Protein AF-A0A931T693-F1 (afdb_monomer_lite)

Sequence (104 aa):
MDPDDDLDLDSTLVRRGRDAETFDQVSAFAKEIEGRSLDKLLLDLPGLAALSEWKFRLASQMFGRRYRQLPAVEKAQLKIFAEEVAASQDAELASKIRALIAER

Secondary structure (DSSP, 8-state):
--TTTTS-TT-HHHHHHHH--SHHHHHHHHHHHHHS-HHHHHHTHHHHHTS-HHHHHHHHHHHHHHHHHS-HHHHHHHHHHHHHHHHTS-HHHHHHHHHHHS--

Structure (mmCIF, N/CA/C/O backbone):
data_AF-A0A931T693-F1
#
_entry.id   AF-A0A931T693-F1
#
loop_
_atom_site.group_PDB
_atom_site.id
_atom_site.type_symbol
_atom_site.label_atom_id
_atom_site.label_alt_id
_atom_site.label_comp_id
_atom_site.label_asym_id
_atom_site.label_entity_id
_atom_site.label_seq_id
_atom_site.pdbx_PDB_ins_code
_atom_site.Cartn_x
_atom_site.Cartn_y
_atom_site.Cartn_z
_atom_site.occupancy
_atom_site.B_iso_or_equiv
_atom_site.auth_seq_id
_atom_site.auth_comp_id
_atom_site.auth_asym_id
_atom_site.auth_atom_id
_atom_site.pdbx_PDB_model_num
ATOM 1 N N . MET A 1 1 ? 5.758 -26.515 -13.788 1.00 43.75 1 MET A N 1
ATOM 2 C CA . MET A 1 1 ? 6.115 -25.530 -12.755 1.00 43.75 1 MET A CA 1
ATOM 3 C C . MET A 1 1 ? 6.641 -24.354 -13.539 1.00 43.75 1 MET A C 1
ATOM 5 O O . MET A 1 1 ? 7.732 -24.467 -14.085 1.00 43.75 1 MET A O 1
ATOM 9 N N . ASP A 1 2 ? 5.774 -23.374 -13.781 1.00 39.69 2 ASP A N 1
ATOM 10 C CA . ASP A 1 2 ? 6.100 -22.191 -14.577 1.00 39.69 2 ASP A CA 1
ATOM 11 C C . ASP A 1 2 ? 6.930 -21.223 -13.718 1.00 39.69 2 ASP A C 1
ATOM 13 O O . ASP A 1 2 ? 6.575 -21.006 -12.561 1.00 39.69 2 ASP A O 1
ATOM 17 N N . PRO A 1 3 ? 8.040 -20.673 -14.237 1.00 46.91 3 PRO A N 1
ATOM 18 C CA . PRO A 1 3 ? 8.939 -19.786 -13.494 1.00 46.91 3 PRO A CA 1
ATOM 19 C C . PRO A 1 3 ? 8.424 -18.339 -13.341 1.00 46.91 3 PRO A C 1
ATOM 21 O O . PRO A 1 3 ? 9.184 -17.478 -12.915 1.00 46.91 3 PRO A O 1
ATOM 24 N N . ASP A 1 4 ? 7.156 -18.067 -13.666 1.00 47.44 4 ASP A N 1
ATOM 25 C CA . ASP A 1 4 ? 6.547 -16.728 -13.591 1.00 47.44 4 ASP A CA 1
ATOM 26 C C . ASP A 1 4 ? 5.646 -16.523 -12.350 1.00 47.44 4 ASP A C 1
ATOM 28 O O . ASP A 1 4 ? 5.030 -15.471 -12.202 1.00 47.44 4 ASP A O 1
ATOM 32 N N . ASP A 1 5 ? 5.590 -17.493 -11.429 1.00 44.75 5 ASP A N 1
ATOM 33 C CA . ASP A 1 5 ? 4.840 -17.399 -10.157 1.00 44.75 5 ASP A CA 1
ATOM 34 C C . ASP A 1 5 ? 5.544 -16.522 -9.089 1.00 44.75 5 ASP A C 1
ATOM 36 O O . ASP A 1 5 ? 5.017 -16.315 -7.996 1.00 44.75 5 ASP A O 1
ATOM 40 N N . ASP A 1 6 ? 6.737 -15.990 -9.379 1.00 42.47 6 ASP A N 1
ATOM 41 C CA . ASP A 1 6 ? 7.628 -15.390 -8.371 1.00 42.47 6 ASP A CA 1
ATOM 42 C C . ASP A 1 6 ? 7.303 -13.937 -7.973 1.00 42.47 6 ASP A C 1
ATOM 44 O O . ASP A 1 6 ? 7.994 -13.352 -7.138 1.00 42.47 6 ASP A O 1
ATOM 48 N N . LEU A 1 7 ? 6.226 -13.341 -8.490 1.00 46.25 7 LEU A N 1
ATOM 49 C CA . LEU A 1 7 ? 5.713 -12.063 -7.994 1.00 46.25 7 LEU A CA 1
ATOM 50 C C . LEU A 1 7 ? 4.187 -12.126 -7.949 1.00 46.25 7 LEU A C 1
ATOM 52 O O . LEU A 1 7 ? 3.531 -12.023 -8.982 1.00 46.25 7 LEU A O 1
ATOM 56 N N . ASP A 1 8 ? 3.626 -12.235 -6.745 1.00 47.47 8 ASP A N 1
ATOM 57 C CA . ASP A 1 8 ? 2.188 -12.284 -6.422 1.00 47.47 8 ASP A CA 1
ATOM 58 C C . ASP A 1 8 ? 1.464 -10.934 -6.712 1.00 47.47 8 ASP A C 1
ATOM 60 O O . ASP A 1 8 ? 0.639 -10.427 -5.951 1.00 47.47 8 ASP A O 1
ATOM 64 N N . LEU A 1 9 ? 1.786 -10.314 -7.853 1.00 51.31 9 LEU A N 1
ATOM 65 C CA . LEU A 1 9 ? 1.137 -9.157 -8.475 1.00 51.31 9 LEU A CA 1
ATOM 66 C C . LEU A 1 9 ? -0.313 -9.459 -8.887 1.00 51.31 9 LEU A C 1
ATOM 68 O O . LEU A 1 9 ? -1.036 -8.542 -9.281 1.00 51.31 9 LEU A O 1
ATOM 72 N N . ASP A 1 10 ? -0.731 -10.725 -8.802 1.00 54.34 10 ASP A N 1
ATOM 73 C CA . ASP A 1 10 ? -2.022 -11.235 -9.265 1.00 54.34 10 ASP A CA 1
ATOM 74 C C . ASP A 1 10 ? -3.009 -11.540 -8.124 1.00 54.34 10 ASP A C 1
ATOM 76 O O . ASP A 1 10 ? -4.023 -12.232 -8.275 1.00 54.34 10 ASP A O 1
ATOM 80 N N . SER A 1 11 ? -2.760 -10.932 -6.965 1.00 71.94 11 SER A N 1
ATOM 81 C CA . SER A 1 11 ? -3.747 -10.782 -5.906 1.00 71.94 11 SER A CA 1
ATOM 82 C C . SER A 1 11 ? -5.105 -10.355 -6.466 1.00 71.94 11 SER A C 1
ATOM 84 O O . SER A 1 11 ? -5.236 -9.404 -7.242 1.00 71.94 11 SER A O 1
ATOM 86 N N . THR A 1 12 ? -6.169 -11.023 -6.006 1.00 80.75 12 THR A N 1
ATOM 87 C CA . THR A 1 12 ? -7.547 -10.718 -6.434 1.00 80.75 12 THR A CA 1
ATOM 88 C C . THR A 1 12 ? -7.910 -9.243 -6.211 1.00 80.75 12 THR A C 1
ATOM 90 O O . THR A 1 12 ? -8.721 -8.702 -6.961 1.00 80.75 12 THR A O 1
ATOM 93 N N . LEU A 1 13 ? -7.287 -8.574 -5.230 1.00 83.12 13 LEU A N 1
ATOM 94 C CA . LEU A 1 13 ? -7.472 -7.139 -5.005 1.00 83.12 13 LEU A CA 1
ATOM 95 C C . LEU A 1 13 ? -6.848 -6.304 -6.124 1.00 83.12 13 LEU A C 1
ATOM 97 O O . LEU A 1 13 ? -7.493 -5.392 -6.635 1.00 83.12 13 LEU A O 1
ATOM 101 N N . VAL A 1 14 ? -5.610 -6.617 -6.508 1.00 83.06 14 VAL A N 1
ATOM 102 C CA . VAL A 1 14 ? -4.879 -5.904 -7.563 1.00 83.06 14 VAL A CA 1
ATOM 103 C C . VAL A 1 14 ? -5.598 -6.071 -8.897 1.00 83.06 14 VAL A C 1
ATOM 105 O O . VAL A 1 14 ? -5.826 -5.079 -9.588 1.00 83.06 14 VAL A O 1
ATOM 108 N N . ARG A 1 15 ? -6.048 -7.292 -9.214 1.00 82.75 15 ARG A N 1
ATOM 109 C CA . ARG A 1 15 ? -6.838 -7.572 -10.421 1.00 82.75 15 ARG A CA 1
ATOM 110 C C . ARG A 1 15 ? -8.148 -6.780 -10.445 1.00 82.75 15 ARG A C 1
ATOM 112 O O . ARG A 1 15 ? -8.411 -6.063 -11.403 1.00 82.75 15 ARG A O 1
ATOM 119 N N . ARG A 1 16 ? -8.923 -6.798 -9.353 1.00 82.69 16 ARG A N 1
ATOM 120 C CA . ARG A 1 16 ? -10.155 -5.990 -9.236 1.00 82.69 16 ARG A CA 1
ATOM 121 C C . ARG A 1 16 ? -9.888 -4.493 -9.354 1.00 82.69 16 ARG A C 1
ATOM 123 O O . ARG A 1 16 ? -10.652 -3.789 -10.003 1.00 82.69 16 ARG A O 1
ATOM 130 N N . GLY A 1 17 ? -8.803 -4.010 -8.751 1.00 82.88 17 GLY A N 1
ATOM 131 C CA . GLY A 1 17 ? -8.363 -2.628 -8.891 1.00 82.88 17 GLY A CA 1
ATOM 132 C C . GLY A 1 17 ? -8.059 -2.288 -10.346 1.00 82.88 17 GLY A C 1
ATOM 133 O O . GLY A 1 17 ? -8.574 -1.300 -10.863 1.00 82.88 17 GLY A O 1
ATOM 134 N N . ARG A 1 18 ? -7.281 -3.124 -11.038 1.00 86.25 18 ARG A N 1
ATOM 135 C CA . ARG A 1 18 ? -6.925 -2.952 -12.453 1.00 86.25 18 ARG A CA 1
ATOM 136 C C . ARG A 1 18 ? -8.164 -2.891 -13.351 1.00 86.25 18 ARG A C 1
ATOM 138 O O . ARG A 1 18 ? -8.274 -1.931 -14.112 1.00 86.25 18 ARG A O 1
ATOM 145 N N . ASP A 1 19 ? -9.119 -3.795 -13.153 1.00 86.69 19 ASP A N 1
ATOM 146 C CA . ASP A 1 19 ? -10.308 -3.959 -14.006 1.00 86.69 19 ASP A CA 1
ATOM 147 C C . ASP A 1 19 ? -11.484 -3.032 -13.634 1.00 86.69 19 ASP A C 1
ATOM 149 O O . ASP A 1 19 ? -12.503 -2.998 -14.320 1.00 86.69 19 ASP A O 1
ATOM 153 N N . ALA A 1 20 ? -11.387 -2.274 -12.535 1.00 86.44 20 ALA A N 1
ATOM 154 C CA . ALA A 1 20 ? -12.446 -1.353 -12.123 1.00 86.44 20 ALA A CA 1
ATOM 155 C C . ALA A 1 20 ? -12.552 -0.145 -13.073 1.00 86.44 20 ALA A C 1
ATOM 157 O O . ALA A 1 20 ? -11.691 0.739 -13.060 1.00 86.44 20 ALA A O 1
ATOM 158 N N . GLU A 1 21 ? -13.623 -0.074 -13.857 1.00 87.88 21 GLU A N 1
ATOM 159 C CA . GLU A 1 21 ? -13.884 1.015 -14.815 1.00 87.88 21 GLU A CA 1
ATOM 160 C C . GLU A 1 21 ? -15.080 1.882 -14.406 1.00 87.88 21 GLU A C 1
ATOM 162 O O . GLU A 1 21 ? -15.163 3.058 -14.755 1.00 87.88 21 GLU A O 1
ATOM 167 N N . THR A 1 22 ? -15.997 1.315 -13.625 1.00 89.56 22 THR A N 1
ATOM 168 C CA . THR A 1 22 ? -17.213 1.987 -13.159 1.00 89.56 22 THR A CA 1
ATOM 169 C C . THR A 1 22 ? -17.076 2.473 -11.721 1.00 89.56 22 THR A C 1
ATOM 171 O O . THR A 1 22 ? -16.316 1.921 -10.923 1.00 89.56 22 THR A O 1
ATOM 174 N N . PHE A 1 23 ? -17.867 3.483 -11.356 1.00 84.62 23 PHE A N 1
ATOM 175 C CA . PHE A 1 23 ? -17.898 4.016 -9.992 1.00 84.62 23 PHE A CA 1
ATOM 176 C C . PHE A 1 23 ? -18.146 2.928 -8.932 1.00 84.62 23 PHE A C 1
ATOM 178 O O . PHE A 1 23 ? -17.457 2.892 -7.913 1.00 84.62 23 PHE A O 1
ATOM 185 N N . ASP A 1 24 ? -19.072 2.003 -9.191 1.00 87.44 24 ASP A N 1
ATOM 186 C CA . ASP A 1 24 ? -19.407 0.932 -8.248 1.00 87.44 24 ASP A CA 1
ATOM 187 C C . ASP A 1 24 ? -18.244 -0.048 -8.052 1.00 87.44 24 ASP A C 1
ATOM 189 O O . ASP A 1 24 ? -17.941 -0.433 -6.921 1.00 87.44 24 ASP A O 1
ATOM 193 N N . GLN A 1 25 ? -17.531 -0.400 -9.128 1.00 86.25 25 GLN A N 1
ATOM 194 C CA . GLN A 1 25 ? -16.341 -1.257 -9.052 1.00 86.25 25 GLN A CA 1
ATOM 195 C C . GLN A 1 25 ? -15.207 -0.582 -8.273 1.00 86.25 25 GLN A C 1
ATOM 197 O O . GLN A 1 25 ? -14.523 -1.225 -7.479 1.00 86.25 25 GLN A O 1
ATOM 202 N N . VAL A 1 26 ? -15.037 0.728 -8.448 1.00 84.94 26 VAL A N 1
ATOM 203 C CA . VAL A 1 26 ? -14.051 1.518 -7.700 1.00 84.94 26 VAL A CA 1
ATOM 204 C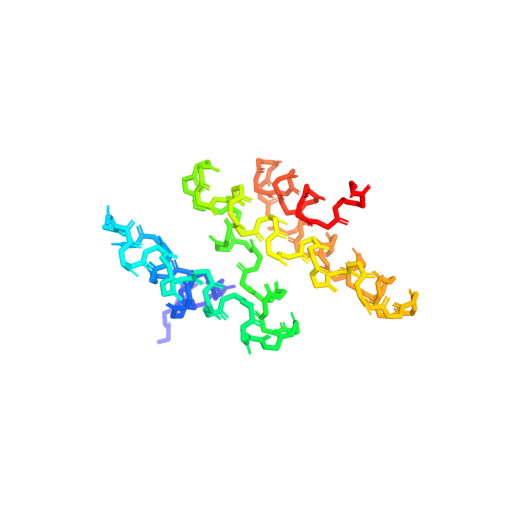 C . VAL A 1 26 ? -14.409 1.601 -6.223 1.00 84.94 26 VAL A C 1
ATOM 206 O O . VAL A 1 26 ? -13.539 1.455 -5.365 1.00 84.94 26 VAL A O 1
ATOM 209 N N . SER A 1 27 ? -15.689 1.809 -5.912 1.00 85.81 27 SER A N 1
ATOM 210 C CA . SER A 1 27 ? -16.177 1.816 -4.534 1.00 85.81 27 SER A CA 1
ATOM 211 C C . SER A 1 27 ? -15.967 0.455 -3.865 1.00 85.81 27 SER A C 1
ATOM 213 O O . SER A 1 27 ? -15.523 0.394 -2.717 1.00 85.81 27 SER A O 1
ATOM 215 N N . ALA A 1 28 ? -16.224 -0.641 -4.585 1.00 87.12 28 ALA A N 1
ATOM 216 C CA . ALA A 1 28 ? -15.958 -1.994 -4.106 1.00 87.12 28 ALA A CA 1
ATOM 217 C C . ALA A 1 28 ? -14.460 -2.219 -3.846 1.00 87.12 28 ALA A C 1
ATOM 219 O O . ALA A 1 28 ? -14.095 -2.681 -2.767 1.00 87.12 28 ALA A O 1
ATOM 220 N N . PHE A 1 29 ? -13.591 -1.803 -4.771 1.00 87.06 29 PHE A N 1
ATOM 221 C CA . PHE A 1 29 ? -12.140 -1.861 -4.595 1.00 87.06 29 PHE A CA 1
ATOM 222 C C . PHE A 1 29 ? -11.668 -1.086 -3.353 1.00 87.06 29 PHE A C 1
ATOM 224 O O . PHE A 1 29 ? -10.905 -1.617 -2.547 1.00 87.06 29 PHE A O 1
ATOM 231 N N . ALA A 1 30 ? -12.168 0.136 -3.140 1.00 86.25 30 ALA A N 1
ATOM 232 C CA . ALA A 1 30 ? -11.839 0.923 -1.950 1.00 86.25 30 ALA A CA 1
ATOM 233 C C . ALA A 1 30 ? -12.260 0.215 -0.652 1.00 86.25 30 ALA A C 1
ATOM 235 O O . ALA A 1 30 ? -11.468 0.121 0.285 1.00 86.25 30 ALA A O 1
ATOM 236 N N . LYS A 1 31 ? -13.479 -0.341 -0.614 1.00 86.56 31 LYS A N 1
ATOM 237 C CA . LYS A 1 31 ? -13.978 -1.112 0.536 1.00 86.56 31 LYS A CA 1
ATOM 238 C C . LYS A 1 31 ? -13.137 -2.358 0.803 1.00 86.56 31 LYS A C 1
ATOM 240 O O . LYS A 1 31 ? -12.910 -2.707 1.958 1.00 86.56 31 LYS A O 1
ATOM 245 N N . GLU A 1 32 ? -12.653 -3.022 -0.242 1.00 87.19 32 GLU A N 1
ATOM 246 C CA . GLU A 1 32 ? -11.764 -4.174 -0.090 1.00 87.19 32 GLU A CA 1
ATOM 247 C C . GLU A 1 32 ? -10.402 -3.783 0.488 1.00 87.19 32 GLU A C 1
ATOM 249 O O . GLU A 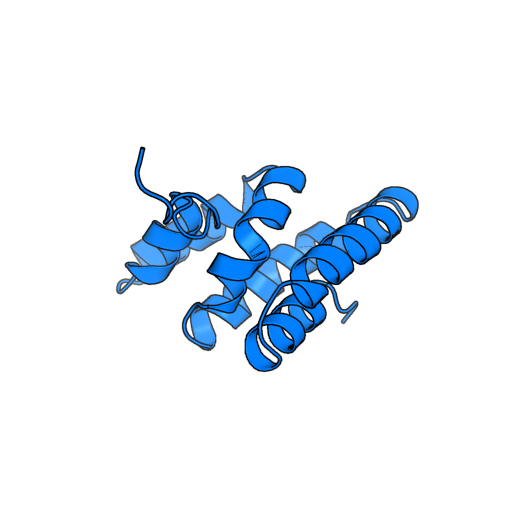1 32 ? -9.905 -4.487 1.366 1.00 87.19 32 GLU A O 1
ATOM 254 N N . ILE A 1 33 ? -9.828 -2.644 0.081 1.00 85.56 33 ILE A N 1
ATOM 255 C CA . ILE A 1 33 ? -8.610 -2.106 0.711 1.00 85.56 33 ILE A CA 1
ATOM 256 C C . ILE A 1 33 ? -8.859 -1.800 2.193 1.00 85.56 33 ILE A C 1
ATOM 258 O O . ILE A 1 33 ? -8.027 -2.125 3.042 1.00 85.56 33 ILE A O 1
ATOM 262 N N . GLU A 1 34 ? -9.998 -1.191 2.530 1.00 84.12 34 GLU A N 1
ATOM 263 C CA . GLU A 1 34 ? -10.347 -0.869 3.919 1.00 84.12 34 GLU A CA 1
ATOM 264 C C . GLU A 1 34 ? -10.597 -2.117 4.781 1.00 84.12 34 GLU A C 1
ATOM 266 O O . GLU A 1 34 ? -10.280 -2.108 5.970 1.00 84.12 34 GLU A O 1
ATOM 271 N N . GLY A 1 35 ? -11.125 -3.197 4.198 1.00 84.06 35 GLY A N 1
ATOM 272 C CA . GLY A 1 35 ? -11.437 -4.442 4.907 1.00 84.06 35 GLY A CA 1
ATOM 273 C C . GLY A 1 35 ? -10.294 -5.462 4.975 1.00 84.06 35 GLY A C 1
ATOM 274 O O . GLY A 1 35 ? -10.333 -6.368 5.807 1.00 84.06 35 GLY A O 1
ATOM 275 N N . ARG A 1 36 ? -9.270 -5.351 4.118 1.00 84.12 36 ARG A N 1
ATOM 276 C CA . ARG A 1 36 ? -8.156 -6.318 4.053 1.00 84.12 36 ARG A CA 1
ATOM 277 C C . ARG A 1 36 ? -7.279 -6.254 5.314 1.00 84.12 36 ARG A C 1
ATOM 279 O O . ARG A 1 36 ? -7.200 -5.214 5.955 1.00 84.12 36 ARG A O 1
ATOM 286 N N . SER A 1 37 ? -6.622 -7.337 5.729 1.00 83.94 37 SER A N 1
ATOM 287 C CA . SER A 1 37 ? -5.610 -7.224 6.793 1.00 83.94 37 SER A CA 1
ATOM 288 C C . SER A 1 37 ? -4.396 -6.464 6.269 1.00 83.94 37 SER A C 1
ATOM 290 O O . SER A 1 37 ? -4.101 -6.492 5.074 1.00 83.94 37 SER A O 1
ATOM 292 N N . LEU A 1 38 ? -3.696 -5.771 7.158 1.00 79.06 38 LEU A N 1
ATOM 293 C CA . LEU A 1 38 ? -2.591 -4.923 6.746 1.00 79.06 38 LEU A CA 1
ATOM 294 C C . LEU A 1 38 ? -1.438 -5.736 6.133 1.00 79.06 38 LEU A C 1
ATOM 296 O O . LEU A 1 38 ? -0.914 -5.344 5.099 1.00 79.06 38 LEU A O 1
ATOM 300 N N . ASP A 1 39 ? -1.148 -6.918 6.684 1.00 78.50 39 ASP A N 1
ATOM 301 C CA . ASP A 1 39 ? -0.132 -7.843 6.157 1.00 78.50 39 ASP A CA 1
ATOM 302 C C . ASP A 1 39 ? -0.419 -8.264 4.712 1.00 78.50 39 ASP A C 1
ATOM 304 O O . ASP A 1 39 ? 0.478 -8.323 3.879 1.00 78.50 39 ASP A O 1
ATOM 308 N N . LYS A 1 40 ? -1.691 -8.514 4.375 1.00 83.06 40 LYS A N 1
ATOM 309 C CA . LYS A 1 40 ? -2.080 -8.849 2.998 1.00 83.06 40 LYS A CA 1
ATOM 310 C C . LYS A 1 40 ? -1.940 -7.644 2.078 1.00 83.06 40 LYS A C 1
ATOM 312 O O . LYS A 1 40 ? -1.497 -7.790 0.950 1.00 83.06 40 LYS A O 1
ATOM 317 N N . LEU A 1 41 ? -2.287 -6.458 2.574 1.00 82.12 41 LEU A N 1
ATOM 318 C CA . LEU A 1 41 ? -2.163 -5.214 1.818 1.00 82.12 41 LEU A CA 1
ATOM 319 C C . LEU A 1 41 ? -0.697 -4.871 1.511 1.00 82.12 41 LEU A C 1
ATO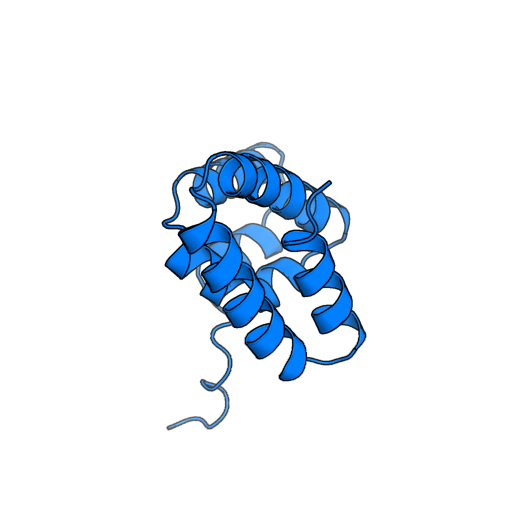M 321 O O . LEU A 1 41 ? -0.416 -4.286 0.470 1.00 82.12 41 LEU A O 1
ATOM 325 N N . LEU A 1 42 ? 0.226 -5.250 2.400 1.00 82.19 42 LEU A N 1
ATOM 326 C CA . LEU A 1 42 ? 1.662 -5.136 2.167 1.00 82.19 42 LEU A CA 1
ATOM 327 C C . LEU A 1 42 ? 2.148 -6.029 1.024 1.00 82.19 42 LEU A C 1
ATOM 329 O O . LEU A 1 42 ? 2.931 -5.575 0.195 1.00 82.19 42 LEU A O 1
ATOM 333 N N . LEU A 1 43 ? 1.676 -7.277 0.972 1.00 84.56 43 LEU A N 1
ATOM 334 C CA . LEU A 1 43 ? 1.988 -8.196 -0.128 1.00 84.56 43 LEU A CA 1
ATOM 335 C C . LEU A 1 43 ? 1.473 -7.650 -1.468 1.00 84.56 43 LEU A C 1
ATOM 337 O O . LEU A 1 43 ? 2.121 -7.805 -2.496 1.00 84.56 43 LEU A O 1
ATOM 341 N N . ASP A 1 44 ? 0.352 -6.926 -1.442 1.00 86.75 44 ASP A N 1
ATOM 342 C CA . ASP A 1 44 ? -0.231 -6.295 -2.626 1.00 86.75 44 ASP A CA 1
ATOM 343 C C . ASP A 1 44 ? 0.473 -4.994 -3.058 1.00 86.75 44 ASP A C 1
ATOM 345 O O . ASP A 1 44 ? 0.113 -4.442 -4.102 1.00 86.75 44 ASP A O 1
ATOM 349 N N . LEU A 1 45 ? 1.432 -4.456 -2.285 1.00 85.62 45 LEU A N 1
ATOM 350 C CA . LEU A 1 45 ? 2.036 -3.136 -2.541 1.00 85.62 45 LEU A CA 1
ATOM 351 C C . LEU A 1 45 ? 2.581 -2.972 -3.966 1.00 85.62 45 LEU A C 1
ATOM 353 O O . LEU A 1 45 ? 2.273 -1.941 -4.572 1.00 85.62 45 LEU A O 1
ATOM 357 N N . PRO A 1 46 ? 3.325 -3.939 -4.542 1.00 87.50 46 PRO A N 1
ATOM 358 C CA . PRO A 1 46 ? 3.801 -3.828 -5.919 1.00 87.50 46 PRO A CA 1
ATOM 359 C C . PRO A 1 46 ? 2.647 -3.721 -6.921 1.00 87.50 46 PRO A C 1
ATOM 361 O O . PRO A 1 46 ? 2.652 -2.866 -7.806 1.00 87.50 46 PRO A O 1
ATOM 364 N N . GLY A 1 47 ? 1.598 -4.521 -6.723 1.00 86.44 47 GLY A N 1
ATOM 365 C CA . GLY A 1 47 ? 0.417 -4.507 -7.576 1.00 86.44 47 GLY A CA 1
ATOM 366 C C . GLY A 1 47 ? -0.383 -3.210 -7.458 1.00 86.44 47 GLY A C 1
ATOM 367 O O . GLY A 1 47 ? -0.821 -2.662 -8.469 1.00 86.44 47 GLY A O 1
ATOM 368 N N . LEU A 1 48 ? -0.523 -2.669 -6.244 1.00 86.50 48 LEU A N 1
ATOM 369 C CA . LEU A 1 48 ? -1.160 -1.373 -5.997 1.00 86.50 48 LEU A CA 1
ATOM 370 C C . LEU A 1 48 ? -0.353 -0.218 -6.607 1.00 86.50 48 LEU A C 1
ATOM 372 O O . LEU A 1 48 ? -0.942 0.702 -7.177 1.00 86.50 48 LEU A O 1
ATOM 376 N N . ALA A 1 49 ? 0.979 -0.275 -6.526 1.00 87.06 49 ALA A N 1
ATOM 377 C CA . ALA A 1 49 ? 1.891 0.694 -7.132 1.00 87.06 49 ALA A CA 1
ATOM 378 C C . ALA A 1 49 ? 1.853 0.672 -8.671 1.00 87.06 49 ALA A C 1
ATOM 380 O O . ALA A 1 49 ? 2.051 1.710 -9.305 1.00 87.06 49 ALA A O 1
ATOM 381 N N . ALA A 1 50 ? 1.544 -0.477 -9.272 1.00 87.88 50 ALA A N 1
ATOM 382 C CA . ALA A 1 50 ? 1.397 -0.634 -10.718 1.00 87.88 50 ALA A CA 1
ATOM 383 C C . ALA A 1 50 ? 0.038 -0.152 -11.269 1.00 87.88 50 ALA A C 1
ATOM 385 O O . ALA A 1 50 ? -0.160 -0.124 -12.485 1.00 87.88 50 ALA A O 1
ATOM 386 N N . LEU A 1 51 ? -0.921 0.224 -10.413 1.00 87.06 51 LEU A N 1
ATOM 387 C CA . LEU A 1 51 ? -2.219 0.733 -10.863 1.00 87.06 51 LEU A CA 1
ATOM 388 C C . LEU A 1 51 ? -2.097 2.109 -11.539 1.00 87.06 51 LEU A C 1
ATOM 390 O O . LEU A 1 51 ? -1.176 2.885 -11.285 1.00 87.06 51 LEU A O 1
ATOM 394 N N . SER A 1 52 ? -3.096 2.454 -12.360 1.00 86.88 52 SER A N 1
ATOM 395 C CA . SER A 1 52 ? -3.227 3.803 -12.931 1.00 86.88 52 SER A CA 1
ATOM 396 C C . SER A 1 52 ? -3.215 4.875 -11.835 1.00 86.88 52 SER A C 1
ATOM 398 O O . SER A 1 52 ? -3.763 4.651 -10.753 1.00 86.88 52 SER A O 1
ATOM 400 N N . GLU A 1 53 ? -2.693 6.064 -12.136 1.00 84.56 53 GLU A N 1
ATOM 401 C CA . GLU A 1 53 ? -2.398 7.105 -11.142 1.00 84.56 53 GLU A CA 1
ATOM 402 C C . GLU A 1 53 ? -3.558 7.427 -10.184 1.00 84.56 53 GLU A C 1
ATOM 404 O O . GLU A 1 53 ? -3.362 7.531 -8.973 1.00 84.56 53 GLU A O 1
ATOM 409 N N . TRP A 1 54 ? -4.786 7.557 -10.685 1.00 86.00 54 TRP A N 1
ATOM 410 C CA . TRP A 1 54 ? -5.930 7.890 -9.833 1.00 86.00 54 TRP A CA 1
ATOM 411 C C . TRP A 1 54 ? -6.318 6.742 -8.880 1.00 86.00 54 TRP A C 1
ATOM 413 O O . TRP A 1 54 ? -6.647 6.998 -7.721 1.00 86.00 54 TRP A O 1
ATOM 423 N N . LYS A 1 55 ? -6.213 5.481 -9.323 1.00 85.50 55 LYS A N 1
ATOM 424 C CA . LYS A 1 55 ? -6.440 4.284 -8.488 1.00 85.50 55 LYS A CA 1
ATOM 425 C C . LYS A 1 55 ? -5.340 4.128 -7.445 1.00 85.50 55 LYS A C 1
ATOM 427 O O . LYS A 1 55 ? -5.626 3.825 -6.290 1.00 85.50 55 LYS A O 1
ATOM 432 N N . PHE A 1 56 ? -4.098 4.412 -7.833 1.00 87.38 56 PHE A N 1
ATOM 433 C CA . PHE A 1 56 ? -2.968 4.472 -6.914 1.00 87.38 56 PHE A CA 1
ATOM 434 C C . PHE A 1 56 ? -3.180 5.536 -5.825 1.00 87.38 56 PHE A C 1
ATOM 436 O O . PHE A 1 56 ? -2.975 5.263 -4.642 1.00 87.38 56 PHE A O 1
ATOM 443 N N . ARG A 1 57 ? -3.661 6.735 -6.185 1.00 87.56 57 ARG A N 1
ATOM 444 C CA . ARG A 1 57 ? -4.002 7.786 -5.207 1.00 87.56 57 ARG A CA 1
ATOM 445 C C . ARG A 1 57 ? -5.103 7.341 -4.244 1.00 87.56 57 ARG A C 1
ATOM 447 O O . ARG A 1 57 ? -4.992 7.604 -3.049 1.00 87.56 57 ARG A O 1
ATOM 454 N N . LEU A 1 58 ? -6.131 6.652 -4.737 1.00 87.19 58 LEU A N 1
ATOM 455 C CA . LEU A 1 58 ? -7.187 6.088 -3.894 1.00 87.19 58 LEU A CA 1
ATOM 456 C C . LEU A 1 58 ? -6.620 5.055 -2.908 1.00 87.19 58 LEU A C 1
ATOM 458 O O . LEU A 1 58 ? -6.857 5.165 -1.705 1.00 87.19 58 LEU A O 1
ATOM 462 N N . ALA A 1 59 ? -5.805 4.113 -3.392 1.00 86.81 59 ALA A N 1
ATOM 463 C CA . ALA A 1 59 ? -5.126 3.136 -2.545 1.00 86.81 59 ALA A CA 1
ATOM 464 C C . ALA A 1 59 ? -4.220 3.811 -1.502 1.00 86.81 59 ALA A C 1
ATOM 466 O O . ALA A 1 59 ? -4.254 3.439 -0.332 1.00 86.81 59 ALA A O 1
ATOM 467 N N . SER A 1 60 ? -3.502 4.870 -1.891 1.00 87.31 60 SER A N 1
ATOM 468 C CA . SER A 1 60 ? -2.658 5.671 -0.995 1.00 87.31 60 SER A CA 1
ATOM 469 C C . SER A 1 60 ? -3.459 6.339 0.118 1.00 87.31 60 SER A C 1
ATOM 471 O O . SER A 1 60 ? -3.040 6.337 1.273 1.00 87.31 60 SER A O 1
ATOM 473 N N . GLN A 1 61 ? -4.625 6.906 -0.200 1.00 87.62 61 GLN A N 1
ATOM 474 C CA . GLN A 1 61 ? -5.488 7.538 0.799 1.00 87.62 61 GLN A CA 1
ATOM 475 C C . GLN A 1 61 ? -6.018 6.521 1.812 1.00 87.62 61 GLN A C 1
ATOM 477 O O . GLN A 1 61 ? -5.999 6.787 3.016 1.00 87.62 61 GLN A O 1
ATOM 482 N N . MET A 1 62 ? -6.465 5.358 1.336 1.00 86.56 62 MET A N 1
ATOM 483 C CA . MET A 1 62 ? -6.978 4.298 2.204 1.00 86.56 62 MET A CA 1
ATOM 484 C C . MET A 1 62 ? -5.863 3.704 3.069 1.00 86.56 62 MET A C 1
ATOM 486 O O . MET A 1 62 ? -6.027 3.591 4.285 1.00 86.56 62 MET A O 1
ATOM 490 N N . PHE A 1 63 ? -4.701 3.412 2.475 1.00 85.75 63 PHE A N 1
ATOM 491 C CA . PHE A 1 63 ? -3.526 2.935 3.201 1.00 85.75 63 PHE A CA 1
ATOM 492 C C . PHE A 1 63 ? -3.094 3.948 4.262 1.00 85.75 63 PHE A C 1
ATOM 494 O O . PHE A 1 63 ? -2.986 3.596 5.432 1.00 85.75 63 PHE A O 1
ATOM 501 N N . GLY A 1 64 ? -2.940 5.222 3.894 1.00 86.06 64 GLY A N 1
ATOM 502 C CA . GLY A 1 64 ? -2.541 6.284 4.816 1.00 86.06 64 GLY A CA 1
ATOM 503 C C . GLY A 1 64 ? -3.511 6.449 5.989 1.00 86.06 64 GLY A C 1
ATOM 504 O O . GLY A 1 64 ? -3.081 6.604 7.132 1.00 86.06 64 GLY A O 1
ATOM 505 N N . ARG A 1 65 ? -4.826 6.348 5.747 1.00 86.38 65 ARG A N 1
ATOM 506 C CA . ARG A 1 65 ? -5.842 6.383 6.812 1.00 86.38 65 ARG A CA 1
ATOM 507 C C . ARG A 1 65 ? -5.632 5.265 7.831 1.00 86.38 65 ARG A C 1
ATOM 509 O O . ARG A 1 65 ? -5.692 5.531 9.029 1.00 86.38 65 ARG A O 1
ATOM 516 N N . ARG A 1 66 ? -5.369 4.045 7.361 1.00 84.31 66 ARG A N 1
ATOM 517 C CA . ARG A 1 66 ? -5.138 2.882 8.226 1.00 84.31 66 ARG A CA 1
ATOM 518 C C . ARG A 1 66 ? -3.794 2.963 8.920 1.00 84.31 66 ARG A C 1
ATOM 520 O O . ARG A 1 66 ? -3.742 2.828 10.133 1.00 84.31 66 ARG A O 1
ATOM 527 N N . TYR A 1 67 ? -2.742 3.294 8.180 1.00 84.19 67 TYR A N 1
ATOM 528 C CA . TYR A 1 67 ? -1.389 3.458 8.693 1.00 84.19 67 TYR A CA 1
ATOM 529 C C . TYR A 1 67 ? -1.333 4.451 9.860 1.00 84.19 67 TYR A C 1
ATOM 531 O O . TYR A 1 67 ? -0.702 4.176 10.877 1.00 84.19 67 TYR A O 1
ATOM 539 N N . ARG A 1 68 ? -2.056 5.579 9.782 1.00 85.06 68 ARG A N 1
ATOM 540 C CA . ARG A 1 68 ? -2.132 6.561 10.882 1.00 85.06 68 ARG A CA 1
ATOM 541 C C . ARG A 1 68 ? -2.748 6.008 12.170 1.00 85.06 68 ARG A C 1
ATOM 543 O O . ARG A 1 68 ? -2.418 6.524 13.233 1.00 85.06 68 ARG A O 1
ATOM 550 N N . GLN A 1 69 ? -3.617 5.003 12.082 1.00 87.44 69 GLN A N 1
ATOM 551 C CA . GLN A 1 69 ? -4.283 4.384 13.234 1.00 87.44 69 GLN A CA 1
ATOM 552 C C . GLN A 1 69 ? -3.429 3.304 13.911 1.00 87.44 69 GLN A C 1
ATOM 554 O O . GLN A 1 69 ? -3.791 2.839 14.989 1.00 87.44 69 GLN A O 1
ATOM 559 N N . LEU A 1 70 ? -2.308 2.910 13.302 1.00 85.44 70 LEU A N 1
ATOM 560 C CA . LEU A 1 70 ? -1.462 1.845 13.824 1.00 85.44 70 LEU A CA 1
ATOM 561 C C . LEU A 1 70 ? -0.540 2.334 14.950 1.00 85.44 70 LEU A C 1
ATOM 563 O O . LEU A 1 70 ? -0.059 3.476 14.912 1.00 85.44 70 LEU A O 1
ATOM 567 N N . PRO A 1 71 ? -0.218 1.457 15.915 1.00 89.44 71 PRO A N 1
ATOM 568 C CA . PRO A 1 71 ? 0.835 1.692 16.891 1.00 89.44 71 PRO A CA 1
ATOM 569 C C . PRO A 1 71 ? 2.193 1.976 16.237 1.00 89.44 71 PRO A C 1
ATOM 571 O O . PRO A 1 71 ? 2.502 1.502 15.145 1.00 89.44 71 PRO A O 1
ATOM 574 N N . ALA A 1 72 ? 3.057 2.707 16.947 1.00 87.44 72 ALA A N 1
ATOM 575 C CA . ALA A 1 72 ? 4.384 3.079 16.449 1.00 87.44 72 ALA A CA 1
ATOM 576 C C . ALA A 1 72 ? 5.266 1.869 16.080 1.00 87.44 72 ALA A C 1
ATOM 578 O O . ALA A 1 72 ? 6.029 1.941 15.119 1.00 87.44 72 ALA A O 1
ATOM 579 N N . VAL A 1 73 ? 5.144 0.759 16.817 1.00 88.56 73 VAL A N 1
ATOM 580 C CA . VAL A 1 73 ? 5.896 -0.479 16.551 1.00 88.56 73 VAL A CA 1
ATOM 581 C C . VAL A 1 73 ? 5.476 -1.096 15.217 1.00 88.56 73 VAL A C 1
ATOM 583 O O . VAL A 1 73 ? 6.332 -1.399 14.390 1.00 88.56 73 VAL A O 1
ATOM 586 N N . GLU A 1 74 ? 4.171 -1.205 14.972 1.00 85.94 74 GLU A N 1
ATOM 587 C CA . GLU A 1 74 ? 3.636 -1.735 13.714 1.00 85.94 74 GLU A CA 1
ATOM 588 C C . GLU A 1 74 ? 4.014 -0.826 12.540 1.00 85.94 74 GLU A C 1
ATOM 590 O O . GLU A 1 74 ? 4.533 -1.295 11.533 1.00 85.94 74 GLU A O 1
ATOM 595 N N . LYS A 1 75 ? 3.879 0.498 12.697 1.00 87.69 75 LYS A N 1
ATOM 596 C CA . LYS A 1 75 ? 4.346 1.488 11.710 1.00 87.69 75 LYS A CA 1
ATOM 597 C C . LYS A 1 75 ? 5.809 1.279 11.302 1.00 87.69 75 LYS A C 1
ATOM 599 O O . LYS A 1 75 ? 6.136 1.353 10.118 1.00 87.69 75 LYS A O 1
ATOM 604 N N . ALA A 1 76 ? 6.692 1.034 12.270 1.00 88.50 76 ALA A N 1
ATOM 605 C CA . ALA A 1 76 ? 8.109 0.805 12.008 1.00 88.50 76 ALA A CA 1
ATOM 606 C C . ALA A 1 76 ? 8.347 -0.501 11.236 1.00 88.50 76 ALA A C 1
ATOM 608 O O . ALA A 1 76 ? 9.082 -0.494 10.250 1.00 88.50 76 ALA A O 1
ATOM 609 N N . GLN A 1 77 ? 7.685 -1.592 11.631 1.00 87.56 77 GLN A N 1
ATOM 610 C CA . GLN A 1 77 ? 7.765 -2.879 10.928 1.00 87.56 77 GLN A CA 1
ATOM 611 C C . GLN A 1 77 ? 7.293 -2.763 9.475 1.00 87.56 77 GLN A C 1
ATOM 613 O O . GLN A 1 77 ? 7.938 -3.276 8.566 1.00 87.56 77 GLN A O 1
ATOM 618 N N . LEU A 1 78 ? 6.219 -2.012 9.242 1.00 85.69 78 LEU A N 1
ATOM 619 C CA . LEU A 1 78 ? 5.672 -1.792 7.905 1.00 85.69 78 LEU A CA 1
ATOM 620 C C . LEU A 1 78 ? 6.594 -0.985 7.012 1.00 85.69 78 LEU A C 1
ATOM 622 O O . LEU A 1 78 ? 6.716 -1.290 5.830 1.00 85.69 78 LEU A O 1
ATOM 626 N N . LYS A 1 79 ? 7.241 0.039 7.575 1.00 88.12 79 LYS A N 1
ATOM 627 C CA . LYS A 1 79 ? 8.244 0.824 6.855 1.00 88.12 79 LYS A CA 1
ATOM 628 C C . LYS A 1 79 ? 9.413 -0.051 6.410 1.00 88.12 79 LYS A C 1
ATOM 630 O O . LYS A 1 79 ? 9.847 0.089 5.276 1.00 88.12 79 LYS A O 1
ATOM 635 N N . ILE A 1 80 ? 9.882 -0.955 7.274 1.00 90.19 80 ILE A N 1
ATOM 636 C CA . ILE A 1 80 ? 10.959 -1.898 6.939 1.00 90.19 80 ILE A CA 1
ATOM 637 C C . ILE A 1 80 ? 10.511 -2.824 5.806 1.00 90.19 80 ILE A C 1
ATOM 639 O O . ILE A 1 80 ? 11.161 -2.860 4.769 1.00 90.19 80 ILE A O 1
ATOM 643 N N . PHE A 1 81 ? 9.365 -3.493 5.962 1.00 87.50 81 PHE A N 1
ATOM 644 C CA . PHE A 1 81 ? 8.866 -4.430 4.955 1.00 87.50 81 PHE A CA 1
ATOM 645 C C . PHE A 1 81 ? 8.626 -3.755 3.599 1.00 87.50 81 PHE A C 1
ATOM 647 O O . PHE A 1 81 ? 9.045 -4.252 2.561 1.00 87.50 81 PHE A O 1
ATOM 654 N N . ALA A 1 82 ? 7.976 -2.593 3.584 1.00 87.25 82 ALA A N 1
ATOM 655 C CA . ALA A 1 82 ? 7.722 -1.872 2.343 1.00 87.25 82 ALA A CA 1
ATOM 656 C C . ALA A 1 82 ? 9.011 -1.366 1.677 1.00 87.25 82 ALA A C 1
ATOM 658 O O . ALA A 1 82 ? 9.046 -1.278 0.453 1.00 87.25 82 ALA A O 1
ATOM 659 N N . GLU A 1 83 ? 10.064 -1.059 2.442 1.00 90.56 83 GLU A N 1
ATOM 660 C CA . GLU A 1 83 ? 11.377 -0.725 1.880 1.00 90.56 83 GLU A CA 1
ATOM 661 C C . GLU A 1 83 ? 12.068 -1.960 1.286 1.00 90.56 83 GLU A C 1
ATOM 663 O O . GLU A 1 83 ? 12.621 -1.868 0.194 1.00 90.56 83 GLU A O 1
ATOM 668 N N . GLU A 1 84 ? 11.985 -3.121 1.943 1.00 90.06 84 GLU A N 1
ATOM 669 C CA . GLU A 1 84 ? 12.478 -4.396 1.397 1.00 90.06 84 GLU A CA 1
ATOM 670 C C . GLU A 1 84 ? 11.767 -4.756 0.088 1.00 90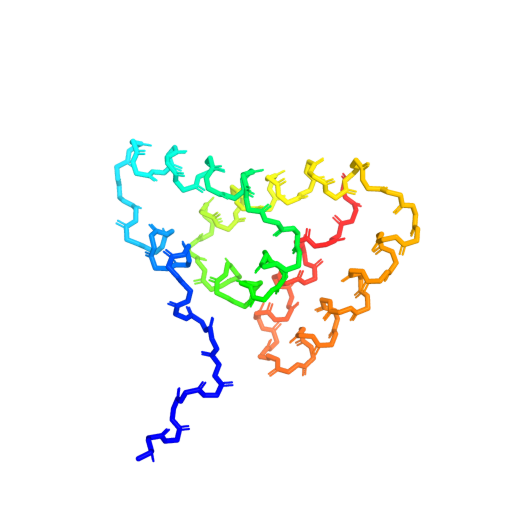.06 84 GLU A C 1
ATOM 672 O O . GLU A 1 84 ? 12.413 -5.101 -0.903 1.00 90.06 84 GLU A O 1
ATOM 677 N N . VAL A 1 85 ? 10.440 -4.604 0.056 1.00 87.81 85 VAL A N 1
ATOM 678 C CA . VAL A 1 85 ? 9.651 -4.793 -1.162 1.00 87.81 85 VAL A CA 1
ATOM 679 C C . VAL A 1 85 ? 10.044 -3.757 -2.212 1.00 87.81 85 VAL A C 1
ATOM 681 O O . VAL A 1 85 ? 10.292 -4.128 -3.349 1.00 87.81 85 VAL A O 1
ATOM 684 N N . ALA A 1 86 ? 10.159 -2.473 -1.869 1.00 89.12 86 ALA A N 1
ATOM 685 C CA . ALA A 1 86 ? 10.568 -1.442 -2.823 1.00 89.12 86 ALA A CA 1
ATOM 686 C C . ALA A 1 86 ? 11.964 -1.710 -3.410 1.00 89.12 86 ALA A C 1
ATOM 688 O O . ALA A 1 86 ? 12.181 -1.465 -4.593 1.00 89.12 86 ALA A O 1
ATOM 689 N N . ALA A 1 87 ? 12.899 -2.228 -2.612 1.00 90.56 87 ALA A N 1
ATOM 690 C CA . ALA A 1 87 ? 14.256 -2.542 -3.049 1.00 90.56 87 ALA A CA 1
ATOM 691 C C . ALA A 1 87 ? 14.325 -3.689 -4.073 1.00 90.56 87 ALA A C 1
ATOM 693 O O . ALA A 1 87 ? 15.309 -3.774 -4.806 1.00 90.56 87 ALA A O 1
ATOM 694 N N . SER A 1 88 ? 13.301 -4.548 -4.147 1.00 88.44 88 SER A N 1
ATOM 695 C CA . SER A 1 88 ? 13.211 -5.623 -5.145 1.00 88.44 88 SER A CA 1
ATOM 696 C C . SER A 1 88 ? 12.515 -5.207 -6.446 1.00 88.44 88 SER A C 1
ATOM 698 O O . SER A 1 88 ? 12.474 -5.998 -7.386 1.00 88.44 88 SER A O 1
ATOM 700 N N . GLN A 1 89 ? 11.974 -3.986 -6.519 1.00 89.81 89 GLN A N 1
ATOM 701 C CA . GLN A 1 89 ? 11.268 -3.468 -7.695 1.00 89.81 89 GLN A CA 1
ATOM 702 C C . GLN A 1 89 ? 12.129 -2.491 -8.510 1.00 89.81 89 GLN A C 1
ATOM 704 O O . GLN A 1 89 ? 13.184 -2.030 -8.070 1.00 89.81 89 GLN A O 1
ATOM 709 N N . ASP A 1 90 ? 11.652 -2.129 -9.705 1.00 90.00 90 ASP A N 1
ATOM 710 C CA . ASP A 1 90 ? 12.249 -1.046 -10.487 1.00 90.00 90 ASP A CA 1
ATOM 711 C C . ASP A 1 90 ? 12.123 0.323 -9.789 1.00 90.00 90 ASP A C 1
ATOM 713 O O . ASP A 1 90 ? 11.358 0.515 -8.840 1.00 90.00 9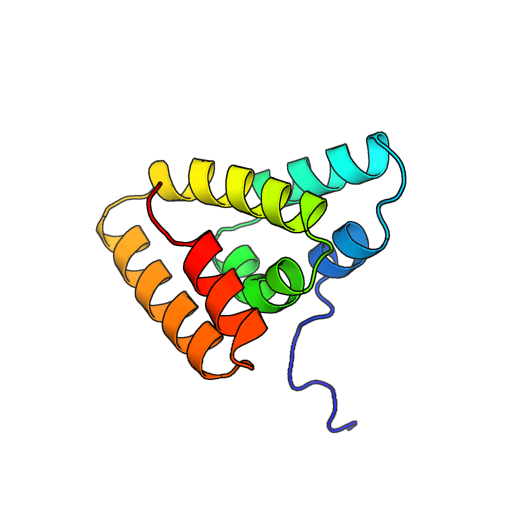0 ASP A O 1
ATOM 717 N N . ALA A 1 91 ? 12.884 1.309 -10.269 1.00 88.50 91 ALA A N 1
ATOM 718 C CA . ALA A 1 91 ? 12.955 2.628 -9.645 1.00 88.50 91 ALA A CA 1
ATOM 719 C C . ALA A 1 91 ? 11.601 3.365 -9.591 1.00 88.50 91 ALA A C 1
ATOM 721 O O . ALA A 1 91 ? 11.364 4.141 -8.659 1.00 88.50 91 ALA A O 1
ATOM 722 N N . GLU A 1 92 ? 10.714 3.142 -10.565 1.00 87.75 92 GLU A N 1
ATOM 723 C CA . GLU A 1 92 ? 9.408 3.800 -10.616 1.00 87.75 92 GLU A CA 1
ATOM 724 C C . GLU A 1 92 ? 8.460 3.196 -9.575 1.00 87.75 92 GLU A C 1
ATOM 726 O O . GLU A 1 92 ? 7.877 3.922 -8.761 1.00 87.75 92 GLU A O 1
ATOM 731 N N . LEU A 1 93 ? 8.341 1.868 -9.556 1.00 86.88 93 LEU A N 1
ATOM 732 C CA . LEU A 1 93 ? 7.520 1.140 -8.595 1.00 86.88 93 LEU A CA 1
ATOM 733 C C . LEU A 1 93 ? 8.037 1.323 -7.170 1.00 86.88 93 LEU A C 1
ATOM 735 O O . LEU A 1 93 ? 7.246 1.620 -6.276 1.00 86.88 93 LEU A O 1
ATOM 739 N N . ALA A 1 94 ? 9.351 1.259 -6.958 1.00 88.88 94 ALA A N 1
ATOM 740 C CA . ALA A 1 94 ? 9.967 1.512 -5.660 1.00 88.88 94 ALA A CA 1
ATOM 74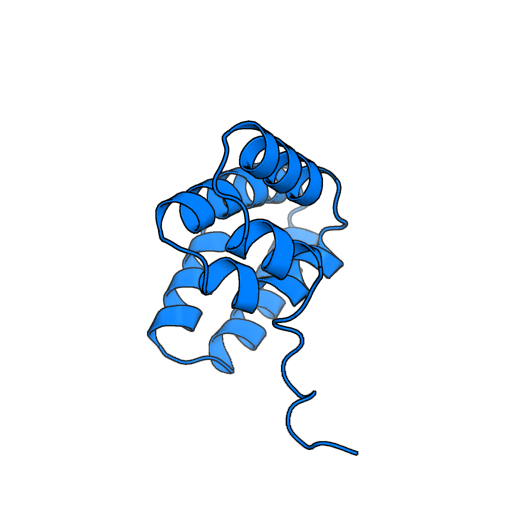1 C C . ALA A 1 94 ? 9.601 2.903 -5.115 1.00 88.88 94 ALA A C 1
ATOM 743 O O . ALA A 1 94 ? 9.268 3.057 -3.938 1.00 88.88 94 ALA A O 1
ATOM 744 N N . SER A 1 95 ? 9.613 3.928 -5.974 1.00 89.75 95 SER A N 1
ATOM 745 C CA . SER A 1 95 ? 9.202 5.289 -5.606 1.00 89.75 95 SER A CA 1
ATOM 746 C C . SER A 1 95 ? 7.726 5.352 -5.193 1.00 89.75 95 SER A C 1
ATOM 748 O O . SER A 1 95 ? 7.387 5.940 -4.162 1.00 89.75 95 SER A O 1
ATOM 750 N N . LYS A 1 96 ? 6.839 4.687 -5.944 1.00 88.06 96 LYS A N 1
ATOM 751 C CA . LYS A 1 96 ? 5.404 4.618 -5.629 1.00 88.06 96 LYS A CA 1
ATOM 752 C C . LYS A 1 96 ? 5.126 3.852 -4.334 1.00 88.06 96 LYS A C 1
ATOM 754 O O . LYS A 1 96 ? 4.330 4.316 -3.522 1.00 88.06 96 LYS A O 1
ATOM 759 N N . ILE A 1 97 ? 5.807 2.734 -4.092 1.00 88.38 97 ILE A N 1
ATOM 760 C CA . ILE A 1 97 ? 5.678 1.958 -2.848 1.00 88.38 97 ILE A CA 1
ATOM 761 C C . ILE A 1 97 ? 6.096 2.808 -1.646 1.00 88.38 97 ILE A C 1
ATOM 763 O O . ILE A 1 97 ? 5.344 2.923 -0.678 1.00 88.38 97 ILE A O 1
ATOM 767 N N . ARG A 1 98 ? 7.236 3.503 -1.731 1.00 88.62 98 ARG A N 1
ATOM 768 C CA . ARG A 1 98 ? 7.665 4.443 -0.683 1.00 88.62 98 ARG A CA 1
ATOM 769 C C . ARG A 1 98 ? 6.663 5.578 -0.476 1.00 88.62 98 ARG A C 1
ATOM 771 O O . ARG A 1 98 ? 6.442 6.003 0.654 1.00 88.62 98 ARG A O 1
ATOM 778 N N . ALA A 1 99 ? 6.016 6.055 -1.538 1.00 86.88 99 ALA A N 1
ATOM 779 C CA . ALA A 1 99 ? 4.983 7.080 -1.428 1.00 86.88 99 ALA A CA 1
ATOM 780 C C . ALA A 1 99 ? 3.713 6.592 -0.701 1.00 86.88 99 ALA A C 1
ATOM 782 O O . ALA A 1 99 ? 3.054 7.414 -0.064 1.00 86.88 99 ALA A O 1
ATOM 783 N N . LEU A 1 100 ? 3.390 5.290 -0.741 1.00 83.31 100 LEU A N 1
ATOM 784 C CA . LEU A 1 100 ? 2.246 4.709 -0.017 1.00 83.31 100 LEU A CA 1
ATOM 785 C C . LEU A 1 100 ? 2.441 4.738 1.502 1.00 83.31 100 LEU A C 1
ATOM 787 O O . LEU A 1 100 ? 1.494 5.005 2.242 1.00 83.31 100 LEU A O 1
ATOM 791 N N . ILE A 1 101 ? 3.668 4.484 1.959 1.00 80.06 101 ILE A N 1
ATOM 792 C CA . ILE A 1 101 ? 4.028 4.440 3.385 1.00 80.06 101 ILE A CA 1
ATOM 793 C C . ILE A 1 101 ? 4.578 5.769 3.921 1.00 80.06 101 ILE A C 1
ATOM 795 O O . ILE A 1 101 ? 4.880 5.885 5.114 1.00 80.06 101 ILE A O 1
ATOM 799 N N . ALA A 1 102 ? 4.728 6.777 3.058 1.00 78.25 102 ALA A N 1
ATOM 800 C CA . ALA A 1 102 ? 5.161 8.104 3.460 1.00 78.25 102 ALA A CA 1
ATOM 801 C C . ALA A 1 102 ? 4.096 8.740 4.364 1.00 78.25 102 ALA A C 1
ATOM 803 O O . ALA A 1 102 ? 2.939 8.917 3.981 1.00 78.25 102 ALA A O 1
ATOM 804 N N . GLU A 1 103 ? 4.496 9.089 5.585 1.00 61.50 103 GLU A N 1
ATOM 805 C CA . GLU A 1 103 ? 3.629 9.738 6.564 1.00 61.50 103 GLU A CA 1
ATOM 806 C C . GLU A 1 103 ? 3.331 11.166 6.072 1.00 61.50 103 GLU A C 1
ATOM 808 O O . GLU A 1 103 ? 4.176 12.053 6.171 1.00 61.50 103 GLU A O 1
ATOM 813 N N . ARG A 1 104 ? 2.162 11.350 5.444 1.00 56.38 104 ARG A N 1
ATOM 814 C CA . ARG A 1 104 ? 1.623 12.645 5.003 1.00 56.38 104 ARG A CA 1
ATOM 815 C C . ARG A 1 104 ? 0.534 13.149 5.936 1.00 56.38 104 ARG A C 1
ATOM 817 O O . ARG A 1 104 ? -0.326 12.324 6.349 1.00 56.38 104 ARG A O 1
#

Radius of gyration: 13.33 Å; chains: 1; bounding box: 34×38×32 Å

Foldseek 3Di:
DDPPPPQVLVPPLLVLLQPDPDPVSLVVSLVCLLPDDVVVVLSNLLSLLPHDPVSVVSSLVSLLVVLVVDDPVVLVVSLVSLCVVLVPDDPSSSVSSNSSSPND

pLDDT: mean 81.72, std 12.48, range [39.69, 90.56]